Protein AF-A0ABD4EEV5-F1 (afdb_monomer_lite)

Foldseek 3Di:
DVVVVVVVVVVVVVCVVVCVVVVVVVVVVVVLVPQVVCLQCVVVCCVVPVPDPPPPDPPPPPRQDPVNSNVCSVVVVPD

pLDDT: mean 78.59, std 11.63, range [53.06, 93.56]

Radius of gyration: 20.83 Å; chains: 1; bounding box: 45×23×56 Å

Secondary structure (DSSP, 8-state):
-HHHHHHHHHHHHHHHHTTHHHHHHHHHHHHHHHHHHHHHHHHHHHHHHS--TT----TTPPPPPHHHHHHHHHHHH--

Sequence (79 aa):
MRNILILGKVELLEAVRNIKFIWLAIFFSILGLTQPLIDNYMEVIIKNFGGVDGIIMDPNAPKPQANEVLLATFTGQFN

Organism: Staphylococcus lugdunensis (NCBI:txid28035)

Structure (mmCIF, N/CA/C/O backbone):
data_AF-A0ABD4EEV5-F1
#
_entry.id   AF-A0ABD4EEV5-F1
#
loop_
_atom_site.group_PDB
_atom_site.id
_atom_site.type_symbol
_atom_site.label_atom_id
_atom_site.label_alt_id
_atom_site.label_comp_id
_atom_site.label_asym_id
_atom_site.label_entity_id
_atom_site.label_seq_id
_atom_site.pdbx_PDB_ins_code
_atom_site.Cartn_x
_atom_site.Cartn_y
_atom_site.Cartn_z
_atom_site.occupancy
_atom_site.B_iso_or_equiv
_atom_site.auth_seq_id
_atom_site.auth_comp_id
_atom_site.auth_asym_id
_atom_site.auth_atom_id
_atom_site.pdbx_PDB_model_num
ATOM 1 N N . MET A 1 1 ? 21.208 13.925 -21.919 1.00 63.62 1 MET A N 1
ATOM 2 C CA . MET A 1 1 ? 19.747 13.838 -22.160 1.00 63.62 1 MET A CA 1
ATOM 3 C C . MET A 1 1 ? 19.324 12.465 -22.693 1.00 63.62 1 MET A C 1
ATOM 5 O O . MET A 1 1 ? 18.634 11.753 -21.980 1.00 63.62 1 MET A O 1
ATOM 9 N N . ARG A 1 2 ? 19.766 12.032 -23.887 1.00 77.69 2 ARG A N 1
ATOM 10 C CA . ARG A 1 2 ? 19.283 10.785 -24.527 1.00 77.69 2 ARG A CA 1
ATOM 11 C C . ARG A 1 2 ? 19.572 9.493 -23.742 1.00 77.69 2 ARG A C 1
ATOM 13 O O . ARG A 1 2 ? 18.715 8.622 -23.691 1.00 77.69 2 ARG A O 1
ATOM 20 N N . ASN A 1 3 ? 20.727 9.393 -23.084 1.00 84.12 3 ASN A N 1
ATOM 21 C CA . ASN A 1 3 ? 21.088 8.192 -22.318 1.00 84.12 3 ASN A CA 1
ATOM 22 C C . ASN A 1 3 ? 20.221 7.99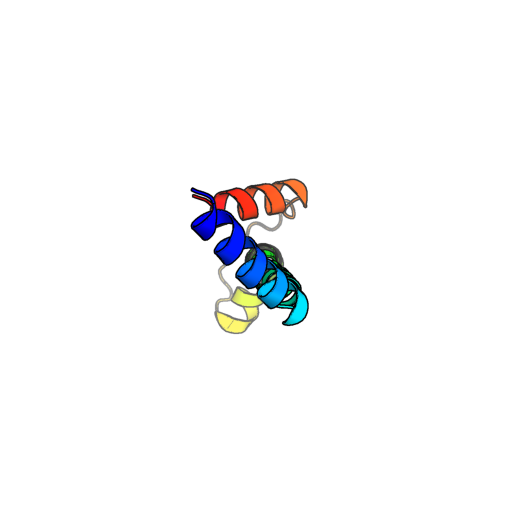2 -21.066 1.00 84.12 3 ASN A C 1
ATOM 24 O O . ASN A 1 3 ? 19.819 6.870 -20.800 1.00 84.12 3 ASN A O 1
ATOM 28 N N . ILE A 1 4 ? 19.863 9.063 -20.350 1.00 89.31 4 ILE A N 1
ATOM 29 C CA . ILE A 1 4 ? 19.003 8.979 -19.153 1.00 89.31 4 ILE A CA 1
ATOM 30 C C . ILE A 1 4 ? 17.608 8.464 -19.535 1.00 89.31 4 ILE A C 1
ATOM 32 O O . ILE A 1 4 ? 17.058 7.601 -18.863 1.00 89.31 4 ILE A O 1
ATOM 36 N N . LEU A 1 5 ? 17.070 8.927 -20.670 1.00 89.75 5 LEU A N 1
ATOM 37 C CA . LEU A 1 5 ? 15.793 8.443 -21.205 1.00 89.75 5 LEU A CA 1
ATOM 38 C C . LEU A 1 5 ? 15.834 6.960 -21.601 1.00 89.75 5 LEU A C 1
ATOM 40 O O . LEU A 1 5 ? 14.838 6.260 -21.445 1.00 89.75 5 LEU A O 1
ATOM 44 N N . ILE A 1 6 ? 16.963 6.480 -22.126 1.00 91.38 6 ILE A N 1
ATOM 45 C CA . ILE A 1 6 ? 17.132 5.068 -22.495 1.00 91.38 6 ILE A CA 1
ATOM 46 C C . ILE A 1 6 ? 17.243 4.202 -21.236 1.00 91.38 6 ILE A C 1
ATOM 48 O O . ILE A 1 6 ? 16.543 3.198 -21.140 1.00 91.38 6 ILE A O 1
ATOM 52 N N . LEU A 1 7 ? 18.057 4.616 -20.262 1.00 92.31 7 LEU A N 1
ATOM 53 C CA . LEU A 1 7 ? 18.218 3.911 -18.987 1.00 92.31 7 LEU A CA 1
ATOM 54 C C .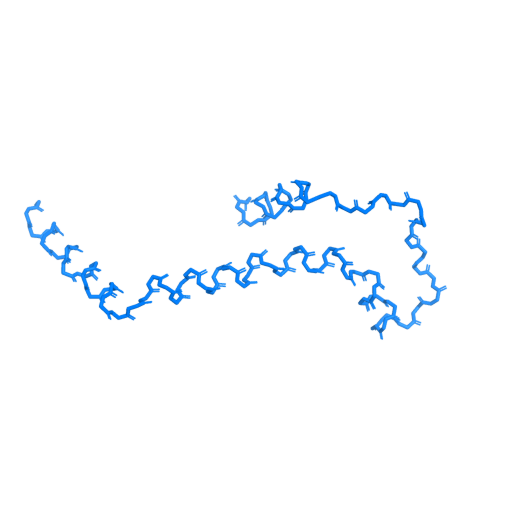 LEU A 1 7 ? 16.886 3.816 -18.232 1.00 92.31 7 LEU A C 1
ATOM 56 O O . LEU A 1 7 ? 16.467 2.717 -17.882 1.00 92.31 7 LEU A O 1
ATOM 60 N N . GLY A 1 8 ? 16.153 4.929 -18.108 1.00 90.19 8 GLY A N 1
ATOM 61 C CA . GLY A 1 8 ? 14.842 4.936 -17.457 1.00 90.19 8 GLY A CA 1
ATOM 62 C C . GLY A 1 8 ? 13.815 4.034 -18.151 1.00 90.19 8 GLY A C 1
ATOM 63 O O . GLY A 1 8 ? 13.044 3.351 -17.485 1.00 90.19 8 GLY A O 1
ATOM 64 N N . LYS A 1 9 ? 13.823 3.955 -19.491 1.00 89.38 9 LYS A N 1
ATOM 65 C CA . LYS A 1 9 ? 12.955 3.020 -20.231 1.00 89.38 9 LYS A CA 1
ATOM 66 C C . LYS A 1 9 ? 13.277 1.559 -19.926 1.00 89.38 9 LYS A C 1
ATOM 68 O O . LYS A 1 9 ? 12.352 0.762 -19.802 1.00 89.38 9 LYS A O 1
ATOM 73 N N . VAL A 1 10 ? 14.558 1.210 -19.832 1.00 92.44 10 VAL A N 1
ATOM 74 C CA . VAL A 1 10 ? 14.991 -0.163 -19.537 1.00 92.44 10 VAL A CA 1
ATOM 75 C C . VAL A 1 10 ? 14.581 -0.560 -18.122 1.00 92.44 10 VAL A C 1
ATOM 77 O O . VAL A 1 10 ? 13.960 -1.606 -17.946 1.00 92.44 10 VAL A O 1
ATOM 80 N N . GLU A 1 11 ? 14.840 0.297 -17.135 1.00 89.69 11 GLU A N 1
ATOM 81 C CA . GLU A 1 11 ? 14.467 0.047 -15.739 1.00 89.69 11 GLU A CA 1
ATOM 82 C C . GLU A 1 11 ? 12.952 -0.089 -15.555 1.00 89.69 11 GLU A C 1
ATOM 84 O O . GLU A 1 11 ? 12.484 -0.989 -14.857 1.00 89.69 11 GLU A O 1
ATOM 89 N N . LEU A 1 12 ? 12.164 0.765 -16.217 1.00 87.25 12 LEU A N 1
ATOM 90 C CA . LEU A 1 12 ? 10.704 0.724 -16.125 1.00 87.25 12 LEU A CA 1
ATOM 91 C C . LEU A 1 12 ? 10.146 -0.548 -16.782 1.00 87.25 12 LEU A C 1
ATOM 93 O O . LEU A 1 12 ? 9.255 -1.190 -16.228 1.00 87.25 12 LEU A O 1
ATOM 97 N N . LEU A 1 13 ? 10.719 -0.976 -17.911 1.00 90.94 13 LEU A N 1
ATOM 98 C CA . LEU A 1 13 ? 10.350 -2.229 -18.573 1.00 90.94 13 LEU A CA 1
ATOM 99 C C . LEU A 1 13 ? 10.712 -3.454 -17.720 1.00 90.94 13 LEU A C 1
ATOM 101 O O . LEU A 1 13 ? 9.940 -4.411 -17.641 1.00 90.94 13 LEU A O 1
ATOM 105 N N . GLU A 1 14 ? 11.850 -3.412 -17.028 1.00 90.88 14 GLU A N 1
ATOM 106 C CA . GLU A 1 14 ? 12.242 -4.444 -16.072 1.00 90.88 14 GLU A CA 1
ATOM 107 C C . GLU A 1 14 ? 11.319 -4.471 -14.844 1.00 90.88 14 GLU A C 1
ATOM 109 O O . GLU A 1 14 ? 10.927 -5.548 -14.392 1.00 90.88 14 GLU A O 1
ATOM 114 N N . ALA A 1 15 ? 10.919 -3.309 -14.325 1.00 87.44 15 ALA A N 1
ATOM 115 C CA . ALA A 1 15 ? 9.983 -3.206 -13.210 1.00 87.44 15 ALA A CA 1
ATOM 116 C C . ALA A 1 15 ? 8.590 -3.758 -13.559 1.00 87.44 15 ALA A C 1
ATOM 118 O O . ALA A 1 15 ? 7.982 -4.439 -12.730 1.00 87.44 15 ALA A O 1
ATOM 119 N N . VAL A 1 16 ? 8.117 -3.534 -14.791 1.00 88.44 16 VAL A N 1
ATOM 120 C CA . VAL A 1 16 ? 6.873 -4.131 -15.308 1.00 88.44 16 VAL A CA 1
ATOM 121 C C . VAL A 1 16 ? 7.015 -5.644 -15.466 1.00 88.44 16 VAL A C 1
ATOM 123 O O . VAL A 1 16 ? 6.166 -6.384 -14.975 1.00 88.44 16 VAL A O 1
ATOM 126 N N . ARG A 1 17 ? 8.101 -6.126 -16.088 1.00 89.31 17 ARG A N 1
ATOM 127 C CA . ARG A 1 17 ? 8.341 -7.567 -16.291 1.00 89.31 17 ARG A CA 1
ATOM 128 C C . ARG A 1 17 ? 8.442 -8.334 -14.973 1.00 89.31 17 ARG A C 1
ATOM 130 O O . ARG A 1 17 ? 7.946 -9.448 -14.875 1.00 89.31 17 ARG A O 1
ATOM 137 N N . ASN A 1 18 ? 9.062 -7.726 -13.966 1.00 91.62 18 ASN A N 1
ATOM 138 C CA . ASN A 1 18 ? 9.195 -8.302 -12.632 1.00 91.62 18 ASN A CA 1
ATOM 139 C C . ASN A 1 18 ? 7.950 -8.093 -11.757 1.00 91.62 18 ASN A C 1
ATOM 141 O O . ASN A 1 18 ? 7.994 -8.408 -10.571 1.00 91.62 18 ASN A O 1
ATOM 145 N N . ILE A 1 19 ? 6.853 -7.546 -12.304 1.00 90.81 19 ILE A N 1
ATOM 146 C CA . ILE A 1 19 ? 5.567 -7.398 -11.603 1.00 90.81 19 ILE A CA 1
ATOM 147 C C . ILE A 1 19 ? 5.706 -6.503 -10.346 1.00 90.81 19 ILE A C 1
ATOM 149 O O . ILE A 1 19 ? 4.835 -6.460 -9.477 1.00 90.81 19 ILE A O 1
ATOM 153 N N . LYS A 1 20 ? 6.784 -5.704 -10.258 1.00 88.06 20 LYS A N 1
ATOM 154 C CA . LYS A 1 20 ? 7.094 -4.878 -9.080 1.00 88.06 20 LYS A CA 1
ATOM 155 C C . LYS A 1 20 ? 5.961 -3.900 -8.775 1.00 88.06 20 LYS A C 1
ATOM 157 O O . LYS A 1 20 ? 5.656 -3.681 -7.612 1.00 88.06 20 LYS A O 1
ATOM 162 N N . PHE A 1 21 ? 5.294 -3.374 -9.803 1.00 87.38 21 PHE A N 1
ATOM 163 C CA . PHE A 1 21 ? 4.151 -2.472 -9.644 1.00 87.38 21 PHE A CA 1
ATOM 164 C C . PHE A 1 21 ? 2.905 -3.150 -9.064 1.00 87.38 21 PHE A C 1
ATOM 166 O O . PHE A 1 21 ? 2.233 -2.542 -8.239 1.00 87.38 21 PHE A O 1
ATOM 173 N N . ILE A 1 22 ? 2.606 -4.399 -9.443 1.00 89.62 22 ILE A N 1
ATOM 174 C CA . ILE A 1 22 ? 1.488 -5.153 -8.847 1.00 89.62 22 ILE A CA 1
ATOM 175 C C . ILE A 1 22 ? 1.797 -5.460 -7.384 1.00 89.62 22 ILE A C 1
ATOM 177 O O . ILE A 1 22 ? 0.942 -5.264 -6.526 1.00 89.62 22 ILE A O 1
ATOM 181 N N . TRP A 1 23 ? 3.028 -5.894 -7.095 1.00 90.69 23 TRP A N 1
ATOM 182 C CA . TRP A 1 23 ? 3.457 -6.163 -5.726 1.00 90.69 23 TRP A CA 1
ATOM 183 C C . TRP A 1 23 ? 3.350 -4.901 -4.863 1.00 90.69 23 TRP A C 1
ATOM 185 O O . TRP A 1 23 ? 2.776 -4.941 -3.778 1.00 90.69 23 TRP A O 1
ATOM 195 N N . LEU A 1 24 ? 3.818 -3.767 -5.391 1.00 91.38 24 LEU A N 1
ATOM 196 C CA . LEU A 1 24 ? 3.740 -2.467 -4.734 1.00 91.38 24 LEU A CA 1
ATOM 197 C C . LEU A 1 24 ? 2.284 -2.041 -4.497 1.00 91.38 24 LEU A C 1
ATOM 199 O O . LEU A 1 24 ? 1.933 -1.665 -3.384 1.00 91.38 24 LEU A O 1
ATOM 203 N N . ALA A 1 25 ? 1.421 -2.144 -5.512 1.00 90.69 25 ALA A N 1
ATOM 204 C CA . ALA A 1 25 ? 0.010 -1.781 -5.402 1.00 90.69 25 ALA A CA 1
ATOM 205 C C . ALA A 1 25 ? -0.722 -2.615 -4.341 1.00 90.69 25 ALA A C 1
ATOM 207 O O . ALA A 1 25 ? -1.477 -2.065 -3.540 1.00 90.69 25 ALA A O 1
ATOM 208 N N . ILE A 1 26 ? -0.471 -3.926 -4.293 1.00 93.56 26 ILE A N 1
ATOM 209 C CA . IL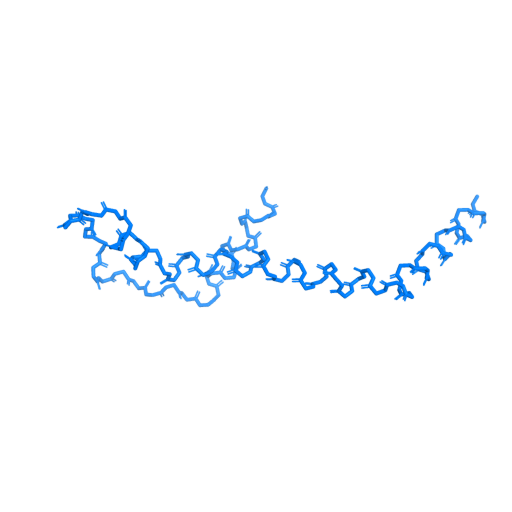E A 1 26 ? -1.045 -4.815 -3.276 1.00 93.56 26 ILE A CA 1
ATOM 210 C C . ILE A 1 26 ? -0.529 -4.435 -1.887 1.00 93.56 26 ILE A C 1
ATOM 212 O O . ILE A 1 26 ? -1.323 -4.288 -0.961 1.00 93.56 26 ILE A O 1
ATOM 216 N N . PHE A 1 27 ? 0.782 -4.233 -1.745 1.00 93.12 27 PHE A N 1
ATOM 217 C CA . PHE A 1 27 ? 1.396 -3.867 -0.472 1.00 93.12 27 PHE A CA 1
ATOM 218 C C . PHE A 1 27 ? 0.804 -2.568 0.091 1.00 93.12 27 PHE A C 1
ATOM 220 O O . PHE A 1 27 ? 0.348 -2.538 1.232 1.00 93.12 27 PHE A O 1
ATOM 227 N N . PHE A 1 28 ? 0.712 -1.520 -0.732 1.00 88.25 28 PHE A N 1
ATOM 228 C CA . PHE A 1 28 ? 0.108 -0.254 -0.317 1.00 88.25 28 PHE A CA 1
ATOM 229 C C . PHE A 1 28 ? -1.399 -0.348 -0.094 1.00 88.25 28 PHE A C 1
ATOM 231 O O . PHE A 1 28 ? -1.910 0.336 0.784 1.00 88.25 28 PHE A O 1
ATOM 238 N N . SER A 1 29 ? -2.112 -1.215 -0.816 1.00 89.25 29 SER A N 1
ATOM 239 C CA . SER A 1 29 ? -3.534 -1.460 -0.543 1.00 89.25 29 SER A CA 1
ATOM 240 C C . SER A 1 29 ? -3.732 -2.074 0.844 1.00 89.25 29 SER A C 1
ATOM 242 O O . SER A 1 29 ? -4.605 -1.640 1.587 1.00 89.25 29 SER A O 1
ATOM 244 N N . ILE A 1 30 ? -2.894 -3.039 1.235 1.00 89.06 30 ILE A N 1
ATOM 245 C CA . ILE A 1 30 ? -2.946 -3.663 2.567 1.00 89.06 30 ILE A CA 1
ATOM 246 C C . ILE A 1 30 ? -2.625 -2.639 3.664 1.00 89.06 30 ILE A C 1
ATOM 248 O O . ILE A 1 30 ? -3.343 -2.560 4.663 1.00 89.06 30 ILE A O 1
ATOM 252 N N . LEU A 1 31 ? -1.587 -1.821 3.469 1.00 87.19 31 LEU A N 1
ATOM 253 C CA . LEU A 1 31 ? -1.269 -0.735 4.401 1.00 87.19 31 LEU A CA 1
ATOM 254 C C . LEU A 1 31 ? -2.418 0.280 4.493 1.00 87.19 31 LEU A C 1
ATOM 256 O O . LEU A 1 31 ? -2.835 0.641 5.591 1.00 87.19 31 LEU A O 1
ATOM 260 N N . GLY A 1 32 ? -2.996 0.649 3.348 1.00 83.50 32 GLY A N 1
ATOM 261 C CA . GLY A 1 32 ? -4.171 1.510 3.226 1.00 83.50 32 GLY A CA 1
ATOM 262 C C . GLY A 1 32 ? -5.375 1.021 4.022 1.00 83.50 32 GLY A C 1
ATOM 263 O O . GLY A 1 32 ? -6.056 1.813 4.661 1.00 83.50 32 GLY A O 1
ATOM 264 N N . LEU A 1 33 ? -5.602 -0.291 4.033 1.00 87.38 33 LEU A N 1
ATOM 265 C CA . LEU A 1 33 ? -6.702 -0.918 4.761 1.00 87.38 33 LEU A CA 1
ATOM 266 C C . LEU A 1 33 ? -6.460 -1.010 6.272 1.00 87.38 33 LEU A C 1
ATOM 268 O O . LEU A 1 33 ? -7.402 -1.245 7.020 1.00 87.38 33 LEU A O 1
ATOM 272 N N . THR A 1 34 ? -5.235 -0.813 6.757 1.00 85.31 34 THR A N 1
ATOM 273 C CA . THR A 1 34 ? -4.937 -0.988 8.187 1.00 85.31 34 THR A CA 1
ATOM 274 C C . THR A 1 34 ? -5.611 0.087 9.046 1.00 85.31 34 THR A C 1
ATOM 276 O O . THR A 1 34 ? -6.209 -0.241 10.067 1.00 85.31 34 THR A O 1
ATOM 279 N N . GLN A 1 35 ? -5.586 1.351 8.612 1.00 78.81 35 GLN A N 1
ATOM 280 C CA . GLN A 1 35 ? -6.260 2.467 9.295 1.00 78.81 35 GLN A CA 1
ATOM 281 C C . GLN A 1 35 ? -7.786 2.285 9.425 1.00 78.81 35 GLN A C 1
ATOM 283 O O . GLN A 1 35 ? -8.269 2.250 10.556 1.00 78.81 35 GLN A O 1
ATOM 288 N N . PRO A 1 36 ? -8.556 2.058 8.339 1.00 82.31 36 PRO A N 1
ATOM 289 C CA . PRO A 1 36 ? -10.002 1.861 8.437 1.00 82.31 36 PRO A CA 1
ATOM 290 C C . PRO A 1 36 ? -10.381 0.622 9.254 1.00 82.31 36 PRO A C 1
ATOM 292 O O . PRO A 1 36 ? -11.420 0.612 9.916 1.00 82.31 36 PRO A O 1
ATOM 295 N N . LEU A 1 37 ? -9.563 -0.436 9.207 1.00 83.88 37 LEU A N 1
ATOM 296 C CA . LEU A 1 37 ? -9.779 -1.630 10.020 1.00 83.88 37 LEU A CA 1
ATOM 297 C C . LEU A 1 37 ? -9.617 -1.319 11.510 1.00 83.88 37 LEU A C 1
ATOM 299 O O . LEU A 1 37 ? -10.469 -1.708 12.302 1.00 83.88 37 LEU A O 1
ATOM 303 N N . ILE A 1 38 ? -8.565 -0.599 11.894 1.00 83.12 38 ILE A N 1
ATOM 304 C CA . ILE A 1 38 ? -8.360 -0.198 13.287 1.00 83.12 38 ILE A CA 1
ATOM 305 C C . ILE A 1 38 ? -9.522 0.680 13.765 1.00 83.12 38 ILE A C 1
ATOM 307 O O . ILE A 1 38 ? -10.067 0.402 14.828 1.00 83.12 38 ILE A O 1
ATOM 311 N N . ASP A 1 39 ? -9.967 1.649 12.964 1.00 80.69 39 ASP A N 1
ATOM 312 C CA . ASP A 1 39 ? -11.069 2.547 13.335 1.00 80.69 39 ASP A CA 1
ATOM 313 C C . ASP A 1 39 ? -12.401 1.804 13.527 1.00 80.69 39 ASP A C 1
ATOM 315 O O . ASP A 1 39 ? -13.137 2.081 14.471 1.00 80.69 39 ASP A O 1
ATOM 319 N N . ASN A 1 40 ? -12.708 0.813 12.681 1.00 81.81 40 ASN A N 1
ATOM 320 C CA . ASN A 1 40 ? -13.948 0.033 12.796 1.00 81.81 40 ASN A CA 1
ATOM 321 C C . ASN A 1 40 ? -13.927 -0.992 13.938 1.00 81.81 40 ASN A C 1
ATOM 323 O O . ASN A 1 40 ? -14.980 -1.333 14.475 1.00 81.81 40 ASN A O 1
ATOM 327 N N . TYR A 1 41 ? -12.753 -1.522 14.285 1.00 81.75 41 TYR A N 1
ATOM 328 C CA . TYR A 1 41 ? -12.619 -2.592 15.277 1.00 81.75 41 TYR A CA 1
ATOM 329 C C . TYR A 1 41 ? -12.001 -2.127 16.597 1.00 81.75 41 TYR A C 1
ATOM 331 O O . TYR A 1 41 ? -11.793 -2.959 17.479 1.00 81.75 41 TYR A O 1
ATOM 339 N N . MET A 1 42 ? -11.752 -0.827 16.773 1.00 79.69 42 MET A N 1
ATOM 340 C CA . MET A 1 42 ? -11.113 -0.261 17.964 1.00 79.69 42 MET A CA 1
ATOM 341 C C . MET A 1 42 ? -11.791 -0.718 19.261 1.00 79.69 42 MET A C 1
ATOM 343 O O . MET A 1 42 ? -11.124 -1.205 20.171 1.00 79.69 42 MET A O 1
ATOM 347 N N . GLU A 1 43 ? -13.121 -0.649 19.328 1.00 75.69 43 GLU A N 1
ATOM 348 C CA . GLU A 1 43 ? -13.898 -1.095 20.493 1.00 75.69 43 GLU A CA 1
ATOM 349 C C . GLU A 1 43 ? -13.679 -2.580 20.810 1.00 75.69 43 GLU A C 1
ATOM 351 O O . GLU A 1 43 ? -13.475 -2.967 21.961 1.00 75.69 43 GLU A O 1
ATOM 356 N N . VAL A 1 44 ? -13.686 -3.425 19.775 1.00 77.19 44 VAL A N 1
ATOM 357 C CA . VAL A 1 4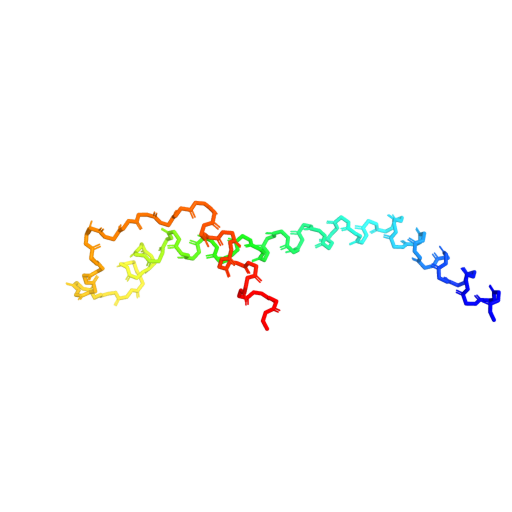4 ? -13.492 -4.875 19.899 1.00 77.19 44 VAL A CA 1
ATOM 358 C C . VAL A 1 44 ? -12.059 -5.194 20.326 1.00 77.19 44 VAL A C 1
ATOM 360 O O . VAL A 1 44 ? -11.848 -6.075 21.161 1.00 77.19 44 VAL A O 1
ATOM 363 N N . ILE A 1 45 ? -11.075 -4.467 19.789 1.00 77.00 45 ILE A N 1
ATOM 364 C CA . ILE A 1 45 ? -9.663 -4.586 20.164 1.00 77.00 45 ILE A CA 1
ATOM 365 C C . ILE A 1 45 ? -9.503 -4.229 21.645 1.00 77.00 45 ILE A C 1
ATOM 367 O O . ILE A 1 45 ? -8.967 -5.020 22.415 1.00 77.00 45 ILE A O 1
ATOM 371 N N . ILE A 1 46 ? -10.034 -3.088 22.078 1.00 75.50 46 ILE A N 1
ATOM 372 C CA . ILE A 1 46 ? -9.931 -2.637 23.469 1.00 75.50 46 ILE A CA 1
ATOM 373 C C . ILE A 1 46 ? -10.640 -3.606 24.425 1.00 75.50 46 ILE A C 1
ATOM 375 O O . ILE A 1 46 ? -10.088 -3.942 25.471 1.00 75.50 46 ILE A O 1
ATOM 379 N N . LYS A 1 47 ? -11.819 -4.121 24.064 1.00 73.56 47 LYS A N 1
ATOM 380 C CA . LYS A 1 47 ? -12.562 -5.079 24.895 1.00 73.56 47 LYS A CA 1
ATOM 381 C C . LYS A 1 47 ? -11.812 -6.401 25.092 1.00 73.56 47 LYS A C 1
ATOM 383 O O . LYS A 1 47 ? -11.819 -6.948 26.191 1.00 73.56 47 LYS A O 1
ATOM 388 N N . ASN A 1 48 ? -11.165 -6.911 24.044 1.00 75.06 48 ASN A N 1
ATOM 389 C CA . ASN A 1 48 ? -10.486 -8.210 24.084 1.00 75.06 48 ASN A CA 1
ATOM 390 C C . ASN A 1 48 ? -9.047 -8.135 24.619 1.00 75.06 48 ASN A C 1
ATOM 392 O O . ASN A 1 48 ? -8.579 -9.098 25.221 1.00 75.06 48 ASN A O 1
ATOM 396 N N . PHE A 1 49 ? -8.347 -7.017 24.409 1.00 67.56 49 PHE A N 1
ATOM 397 C CA . PHE A 1 49 ? -6.942 -6.847 24.802 1.00 67.56 49 PHE A CA 1
ATOM 398 C C . PHE A 1 49 ? -6.746 -5.961 26.042 1.00 67.56 49 PHE A C 1
ATOM 400 O O . PHE A 1 49 ? -5.704 -6.048 26.686 1.00 67.56 49 PHE A O 1
ATOM 407 N N . GLY A 1 50 ? -7.717 -5.112 26.386 1.00 64.06 50 GLY A N 1
ATOM 408 C CA . GLY A 1 50 ? -7.581 -4.096 27.432 1.00 64.06 50 GLY A CA 1
ATOM 409 C C . GLY A 1 50 ? -7.960 -4.545 28.842 1.00 64.06 50 GLY A C 1
ATOM 410 O O . GLY A 1 50 ? -7.577 -3.875 29.794 1.00 64.06 50 GLY A O 1
ATOM 411 N N . GLY A 1 51 ? -8.704 -5.643 29.017 1.00 60.22 51 GLY A N 1
ATOM 412 C CA . GLY A 1 51 ? -9.113 -6.125 30.347 1.00 60.22 51 GLY A CA 1
ATOM 413 C C . GLY A 1 51 ? -9.881 -5.100 31.200 1.00 60.22 51 GLY A C 1
ATOM 414 O O . GLY A 1 51 ? -9.960 -5.261 32.415 1.00 60.22 51 GLY A O 1
ATOM 415 N N . VAL A 1 52 ? -10.421 -4.037 30.592 1.00 55.44 52 VAL A N 1
ATOM 416 C CA . VAL A 1 52 ? -11.043 -2.913 31.298 1.00 55.44 52 VAL A CA 1
ATOM 417 C C . VAL A 1 52 ? -12.509 -2.770 30.921 1.00 55.44 52 VAL A C 1
ATOM 419 O O . VAL A 1 52 ? -12.869 -2.308 29.842 1.00 55.44 52 VAL A O 1
ATOM 422 N N . ASP A 1 53 ? -13.341 -3.099 31.898 1.00 54.41 53 ASP A N 1
ATOM 423 C CA . ASP A 1 53 ? -14.796 -2.934 31.968 1.00 54.41 53 ASP A CA 1
ATOM 424 C C . ASP A 1 53 ? -15.231 -1.445 32.059 1.00 54.41 53 ASP A C 1
ATOM 426 O O . ASP A 1 53 ? -16.259 -1.114 32.640 1.00 54.41 53 ASP A O 1
ATOM 430 N N . GLY A 1 54 ? -14.407 -0.510 31.561 1.00 53.50 54 GLY A N 1
ATOM 431 C CA . GLY A 1 54 ? -14.503 0.918 31.897 1.00 53.50 54 GLY A CA 1
ATOM 432 C C . GLY A 1 54 ? -14.193 1.912 30.779 1.00 53.50 54 GLY A C 1
ATOM 433 O O . GLY A 1 54 ? -14.351 3.112 30.994 1.00 53.50 54 GLY A O 1
ATOM 434 N N . ILE A 1 55 ? -13.794 1.464 29.584 1.00 57.72 55 ILE A N 1
ATOM 435 C CA . ILE A 1 55 ? -13.719 2.356 28.416 1.00 57.72 55 ILE A CA 1
ATOM 436 C C . ILE A 1 55 ? -15.095 2.331 27.755 1.00 57.72 55 ILE A C 1
ATOM 438 O O . ILE A 1 55 ? -15.346 1.585 26.812 1.00 57.72 55 ILE A O 1
ATOM 442 N N . ILE A 1 56 ? -16.018 3.111 28.317 1.00 55.47 56 ILE A N 1
ATOM 443 C CA . ILE A 1 56 ? -17.326 3.356 27.715 1.00 55.47 56 ILE A CA 1
ATOM 444 C C . ILE A 1 56 ? -17.074 4.319 26.551 1.00 55.47 56 ILE A C 1
ATOM 446 O O . ILE A 1 56 ? -17.054 5.535 26.738 1.00 55.47 56 ILE A O 1
ATOM 450 N N . MET A 1 57 ? -16.800 3.781 25.360 1.00 57.88 57 MET A N 1
ATOM 451 C CA . MET A 1 57 ? -16.988 4.570 24.143 1.00 57.88 57 MET A CA 1
ATOM 452 C C . MET A 1 57 ? -18.471 4.929 24.059 1.00 57.88 57 MET A C 1
ATOM 454 O O . MET A 1 57 ? -19.324 4.089 24.352 1.00 57.88 57 MET A O 1
ATOM 458 N N . ASP A 1 58 ? -18.762 6.196 23.756 1.00 55.56 58 ASP A N 1
ATOM 459 C CA . ASP A 1 58 ? -20.126 6.721 23.696 1.00 55.56 58 ASP A CA 1
ATOM 460 C C . ASP A 1 58 ? -21.001 5.798 22.827 1.00 55.56 58 ASP A C 1
ATOM 462 O O . ASP A 1 58 ? -20.743 5.681 21.628 1.00 55.56 58 ASP A O 1
ATOM 466 N N . PRO A 1 59 ? -22.039 5.150 23.391 1.00 58.78 59 PRO A N 1
ATOM 467 C CA . PRO A 1 59 ? -22.923 4.259 22.641 1.00 58.78 59 PRO A CA 1
ATOM 468 C C . PRO A 1 59 ? -23.656 4.953 21.483 1.00 58.78 59 PRO A C 1
ATOM 470 O O . PRO A 1 59 ? -24.227 4.279 20.627 1.00 58.78 59 PRO A O 1
ATOM 473 N N . ASN A 1 60 ? -23.675 6.290 21.474 1.00 60.41 60 ASN A N 1
ATOM 474 C CA . ASN A 1 60 ? -24.284 7.116 20.437 1.00 60.41 60 ASN A CA 1
ATOM 475 C C . ASN A 1 60 ? -23.265 7.669 19.435 1.00 60.41 60 ASN A C 1
ATOM 477 O O . ASN A 1 60 ? -23.653 8.456 18.568 1.00 60.41 60 ASN A O 1
ATOM 481 N N . ALA A 1 61 ? -21.986 7.284 19.532 1.00 66.50 61 ALA A N 1
ATOM 482 C CA . ALA A 1 61 ? -20.993 7.664 18.543 1.00 66.50 61 ALA A CA 1
ATOM 483 C C . ALA A 1 61 ? -21.448 7.152 17.163 1.00 66.50 61 ALA A C 1
ATOM 485 O O . ALA A 1 61 ? -21.654 5.945 16.981 1.00 66.50 61 ALA A O 1
ATOM 486 N N . PRO A 1 62 ? -21.668 8.045 16.182 1.00 68.00 62 PRO A N 1
ATOM 487 C CA . PRO A 1 62 ? -22.067 7.617 14.855 1.00 68.00 62 PRO A CA 1
ATOM 488 C C . PRO A 1 62 ? -20.957 6.749 14.26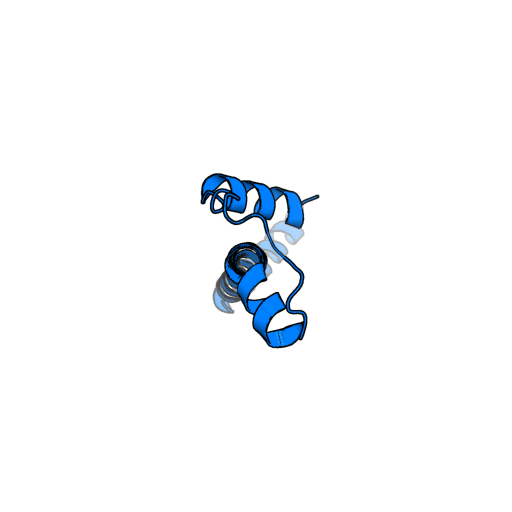6 1.00 68.00 62 PRO A C 1
ATOM 490 O O . PRO A 1 62 ? -19.779 7.102 14.329 1.00 68.00 62 PRO A O 1
ATOM 493 N N . LYS A 1 63 ? -21.339 5.603 13.688 1.00 70.31 63 LYS A N 1
ATOM 494 C CA . LYS A 1 63 ? -20.387 4.757 12.964 1.00 70.31 63 LYS A CA 1
ATOM 495 C C . LYS A 1 63 ? -19.657 5.610 11.922 1.00 70.31 63 LYS A C 1
ATOM 497 O O . LYS A 1 63 ? -20.348 6.323 11.184 1.00 70.31 63 LYS A O 1
ATOM 502 N N . PRO A 1 64 ? -18.319 5.502 11.831 1.00 69.31 64 PRO A N 1
ATOM 503 C CA . PRO A 1 64 ? -17.542 6.255 10.860 1.00 69.31 64 PRO A CA 1
ATOM 504 C C . PRO A 1 64 ? -18.117 6.057 9.458 1.00 69.31 64 PRO A C 1
ATOM 506 O O . PRO A 1 64 ? -18.286 4.920 9.001 1.00 69.31 64 PRO A O 1
ATOM 509 N N . GLN A 1 65 ? -18.457 7.150 8.776 1.00 79.12 65 GLN A N 1
ATOM 510 C CA . GLN A 1 65 ? -18.936 7.055 7.402 1.00 79.12 65 GLN A CA 1
ATOM 511 C C . GLN A 1 65 ? -17.764 6.715 6.477 1.00 79.12 65 GLN A C 1
ATOM 513 O O . GLN A 1 65 ? -16.628 7.138 6.690 1.00 79.12 65 GLN A O 1
ATOM 518 N N . ALA A 1 66 ? -18.023 5.955 5.410 1.00 73.69 66 ALA A N 1
ATOM 519 C CA . ALA A 1 66 ? -16.961 5.497 4.510 1.00 73.69 66 ALA A CA 1
ATOM 520 C C . ALA A 1 66 ? -16.151 6.660 3.902 1.00 73.69 66 ALA A C 1
ATOM 522 O O . ALA A 1 66 ? -14.947 6.537 3.704 1.00 73.69 66 ALA A O 1
ATOM 523 N N . ASN A 1 67 ? -16.788 7.804 3.642 1.00 79.38 67 ASN A N 1
ATOM 524 C CA . ASN A 1 67 ? -16.124 9.017 3.158 1.00 79.38 67 ASN A CA 1
ATOM 525 C C . ASN A 1 67 ? -15.192 9.649 4.208 1.00 79.38 67 ASN A C 1
ATOM 527 O O . ASN A 1 67 ? -14.099 10.079 3.854 1.00 79.38 67 ASN A O 1
ATOM 531 N N . GLU A 1 68 ? -15.603 9.692 5.473 1.00 78.75 68 GLU A N 1
ATOM 532 C CA . GLU A 1 68 ? -14.816 10.227 6.588 1.00 78.75 68 GLU A CA 1
ATOM 533 C C . GLU A 1 68 ? -13.593 9.359 6.844 1.00 78.75 68 GLU A C 1
ATOM 535 O O . GLU A 1 68 ? -12.491 9.877 6.978 1.00 78.75 68 GLU A O 1
ATOM 540 N N . VAL A 1 69 ? -13.768 8.039 6.815 1.00 77.12 69 VAL A N 1
ATOM 541 C CA . VAL A 1 69 ? -12.677 7.075 6.965 1.00 77.12 69 VAL A CA 1
ATOM 542 C C . VAL A 1 69 ? -11.683 7.182 5.807 1.00 77.12 69 VAL A C 1
ATOM 544 O O . VAL A 1 69 ? -10.473 7.166 6.028 1.00 77.12 69 VAL A O 1
ATOM 547 N N . LEU A 1 70 ? -12.167 7.340 4.568 1.00 79.88 70 LEU A N 1
ATOM 548 C CA . LEU A 1 70 ? -11.304 7.574 3.406 1.00 79.88 70 LEU A CA 1
ATOM 549 C C . LEU A 1 70 ? -10.520 8.883 3.551 1.00 79.88 70 LEU A C 1
ATOM 551 O O . LEU A 1 70 ? -9.303 8.879 3.385 1.00 79.88 70 LEU A O 1
ATOM 555 N N . LEU A 1 71 ? -11.194 9.988 3.887 1.00 82.75 71 LEU A N 1
ATOM 556 C CA . LEU A 1 71 ? -10.556 11.288 4.114 1.00 82.75 71 LEU A CA 1
ATOM 557 C C . LEU A 1 71 ? -9.514 11.209 5.232 1.00 82.75 71 LEU A C 1
ATOM 559 O O . LEU A 1 71 ? -8.379 11.620 5.013 1.00 82.75 71 LEU A O 1
ATOM 563 N N . ALA A 1 72 ? -9.861 10.615 6.375 1.00 78.50 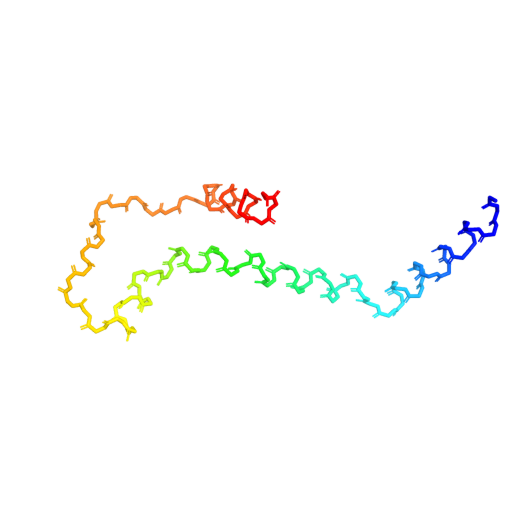72 ALA A N 1
ATOM 564 C CA . ALA A 1 72 ? -8.958 10.411 7.503 1.00 78.50 72 ALA A CA 1
ATOM 565 C C . ALA A 1 72 ? -7.730 9.577 7.106 1.00 78.50 72 ALA A C 1
ATOM 567 O O . ALA A 1 72 ? -6.607 9.960 7.427 1.00 78.50 72 ALA A O 1
ATOM 568 N N . THR A 1 73 ? -7.924 8.505 6.329 1.00 76.62 73 THR A N 1
ATOM 569 C CA . THR A 1 73 ? -6.843 7.648 5.807 1.00 76.62 73 THR A CA 1
ATOM 570 C C . THR A 1 73 ? -5.902 8.438 4.892 1.00 76.62 73 THR A C 1
ATOM 572 O O . THR A 1 73 ? -4.689 8.434 5.094 1.00 76.62 73 THR A O 1
ATOM 575 N N . PHE A 1 74 ? -6.440 9.187 3.921 1.00 78.94 74 PHE A N 1
ATOM 576 C CA . PHE A 1 74 ? -5.627 10.030 3.037 1.00 78.94 74 PHE A CA 1
ATOM 577 C C . PHE A 1 74 ? -4.877 11.115 3.818 1.00 78.94 74 PHE A C 1
ATOM 579 O O . PHE A 1 74 ? -3.676 11.294 3.628 1.00 78.94 74 PHE A O 1
ATOM 586 N N . THR A 1 75 ? -5.545 11.815 4.734 1.00 77.69 75 THR A N 1
ATOM 587 C CA . THR A 1 75 ? -4.891 12.854 5.540 1.00 77.69 75 THR A CA 1
ATOM 588 C C . THR A 1 75 ? -3.891 12.292 6.544 1.00 77.69 75 THR A C 1
ATOM 590 O O . THR A 1 75 ? -2.945 12.983 6.884 1.00 77.69 75 THR A O 1
ATOM 593 N N . GLY A 1 76 ? -4.066 11.059 7.022 1.00 74.44 76 GLY A N 1
ATOM 594 C CA . GLY A 1 76 ? -3.183 10.435 8.006 1.00 74.44 76 GLY A CA 1
ATOM 595 C C . GLY A 1 76 ? -1.931 9.792 7.406 1.00 74.44 76 GLY A C 1
ATOM 596 O O . GLY A 1 76 ? -0.940 9.645 8.112 1.00 74.44 76 GLY A O 1
ATOM 597 N N . GLN A 1 77 ? -1.959 9.396 6.128 1.00 66.62 77 GLN A N 1
ATOM 598 C CA . GLN A 1 77 ? -0.807 8.786 5.439 1.00 66.62 77 GLN A CA 1
ATOM 599 C C . GLN A 1 77 ? 0.091 9.793 4.725 1.00 66.62 77 GLN A C 1
ATOM 601 O O . GLN A 1 77 ? 1.270 9.510 4.522 1.00 66.62 77 GLN A O 1
ATOM 606 N N . PHE A 1 78 ? -0.468 10.932 4.313 1.00 69.75 78 PHE A N 1
ATOM 607 C CA . PHE A 1 78 ? 0.219 11.922 3.480 1.00 69.75 78 PHE A CA 1
ATOM 608 C C . PHE A 1 78 ? 0.413 13.284 4.169 1.00 69.75 78 PHE A C 1
ATOM 610 O O . PHE A 1 78 ? 0.756 14.247 3.482 1.00 69.75 78 PHE A O 1
ATOM 617 N N . ASN A 1 79 ? 0.184 13.370 5.488 1.00 53.06 79 ASN A N 1
ATOM 618 C CA . ASN A 1 79 ? 0.585 14.527 6.305 1.00 53.06 79 ASN A CA 1
ATOM 619 C C . ASN A 1 79 ? 2.087 14.519 6.590 1.00 53.06 79 ASN A C 1
ATOM 621 O O . ASN A 1 79 ? 2.608 13.429 6.921 1.00 53.06 79 ASN A O 1
#